Protein AF-A0A821IV56-F1 (afdb_monomer)

Nearest PDB structures (foldseek):
  2gop-assembly1_B  TM=3.077E-01  e=3.965E-01  Pyrococcus furiosus
  2gop-assembly1_A  TM=3.044E-01  e=4.700E-01  Pyrococcus furiosus
  7y4g-assembly1_A  TM=2.571E-01  e=1.462E+00  Bacteroides thetaiotaomicron

Sequence (159 aa):
MRYSEHVLVRVQPTVAELLQKSSCQALNDFAAIYWAPLRSKSTMNGKWKKRRHDPSDGWYDCRYESRYISIDCIQGIFLVDGMSIGFLPENITTNELFIRVFRNHIFEVQLAESPKTYITKHLYHDNGRVQYEFYFNDETKCLRIIERHIHTNEKFQLI

Structure (mmCIF, N/CA/C/O backbone):
data_AF-A0A821IV56-F1
#
_entry.id   AF-A0A821IV56-F1
#
loop_
_atom_site.group_PDB
_atom_site.id
_atom_site.type_symbol
_atom_site.label_atom_id
_atom_site.label_alt_id
_atom_site.label_comp_id
_atom_site.label_asym_id
_atom_site.label_entity_id
_atom_site.label_seq_id
_atom_site.pdbx_PDB_ins_code
_atom_site.Cartn_x
_atom_site.Cartn_y
_atom_site.Cartn_z
_atom_site.occupancy
_atom_site.B_iso_or_equiv
_atom_site.auth_seq_id
_atom_site.auth_comp_id
_atom_site.auth_asym_id
_atom_site.auth_atom_id
_atom_site.pdbx_PDB_model_num
ATOM 1 N N . MET A 1 1 ? 13.015 -12.112 4.065 1.00 37.78 1 MET A N 1
ATOM 2 C CA . MET A 1 1 ? 14.205 -12.565 3.307 1.00 37.78 1 MET A CA 1
ATOM 3 C C . MET A 1 1 ? 15.033 -11.327 2.981 1.00 37.78 1 MET A C 1
ATOM 5 O O . MET A 1 1 ? 14.545 -10.495 2.233 1.00 37.78 1 MET A O 1
ATOM 9 N N . ARG A 1 2 ? 16.208 -11.129 3.597 1.00 44.62 2 ARG A N 1
ATOM 10 C CA . ARG A 1 2 ? 17.118 -10.031 3.221 1.00 44.62 2 ARG A CA 1
ATOM 11 C C . ARG A 1 2 ? 18.007 -10.540 2.088 1.00 44.62 2 ARG A C 1
ATOM 13 O O . ARG A 1 2 ? 18.884 -11.361 2.335 1.00 44.62 2 ARG A O 1
ATOM 20 N N . TYR A 1 3 ? 17.746 -10.114 0.857 1.00 54.78 3 TYR A N 1
ATOM 21 C CA . TYR A 1 3 ? 18.718 -10.280 -0.222 1.00 54.78 3 TYR A CA 1
ATOM 22 C C . TYR A 1 3 ? 19.940 -9.416 0.104 1.00 54.78 3 TYR A C 1
ATOM 24 O O . TYR A 1 3 ? 19.786 -8.317 0.636 1.00 54.78 3 TYR A O 1
ATOM 32 N N . SER A 1 4 ? 21.152 -9.908 -0.160 1.00 67.31 4 SER A N 1
ATOM 33 C CA . SER A 1 4 ? 22.343 -9.077 0.020 1.00 67.31 4 SER A CA 1
ATOM 34 C C . SER A 1 4 ? 22.308 -7.927 -0.988 1.00 67.31 4 SER A C 1
ATOM 36 O O . SER A 1 4 ? 21.939 -8.128 -2.147 1.00 67.31 4 SER A O 1
ATOM 38 N N . GLU A 1 5 ? 22.694 -6.723 -0.564 1.00 62.69 5 GLU A N 1
ATOM 39 C CA . GLU A 1 5 ? 22.719 -5.513 -1.407 1.00 62.69 5 GLU A CA 1
ATOM 40 C C . GLU A 1 5 ? 23.432 -5.757 -2.746 1.00 62.69 5 GLU A C 1
ATOM 42 O O . GLU A 1 5 ? 23.014 -5.280 -3.795 1.00 62.69 5 GLU A O 1
ATOM 47 N N . HIS A 1 6 ? 24.451 -6.612 -2.731 1.00 66.00 6 HIS A N 1
ATOM 48 C CA . HIS A 1 6 ? 25.207 -7.022 -3.905 1.00 66.00 6 HIS A CA 1
ATOM 49 C C . HIS A 1 6 ? 24.375 -7.767 -4.971 1.00 66.00 6 HIS A C 1
ATOM 51 O O . HIS A 1 6 ? 24.645 -7.633 -6.164 1.00 66.00 6 HIS A O 1
ATOM 57 N N . VAL A 1 7 ? 23.359 -8.545 -4.580 1.00 74.69 7 VAL A N 1
ATOM 58 C CA . VAL A 1 7 ? 22.427 -9.175 -5.534 1.00 74.69 7 VAL A CA 1
ATOM 59 C C . VAL A 1 7 ? 21.506 -8.122 -6.142 1.00 74.69 7 VAL A C 1
ATOM 61 O O . VAL A 1 7 ? 21.305 -8.118 -7.355 1.00 74.69 7 VAL A O 1
ATOM 64 N N . LEU A 1 8 ? 21.004 -7.194 -5.324 1.00 67.81 8 LEU A N 1
ATOM 65 C CA . LEU A 1 8 ? 20.102 -6.130 -5.769 1.00 67.81 8 LEU A CA 1
ATOM 66 C C . LEU A 1 8 ? 20.784 -5.213 -6.796 1.00 67.81 8 LEU A C 1
ATOM 68 O O . LEU A 1 8 ? 20.225 -4.971 -7.864 1.00 67.81 8 LEU A O 1
ATOM 72 N N . VAL A 1 9 ? 22.040 -4.828 -6.545 1.00 71.06 9 VAL A N 1
ATOM 73 C CA . VAL A 1 9 ? 22.869 -4.040 -7.477 1.00 71.06 9 VAL A CA 1
ATOM 74 C C . VAL A 1 9 ? 23.089 -4.756 -8.817 1.00 71.06 9 VAL A C 1
ATOM 76 O O . VAL A 1 9 ? 23.199 -4.105 -9.851 1.00 71.06 9 VAL A O 1
ATOM 79 N N . ARG A 1 10 ? 23.132 -6.095 -8.841 1.00 79.25 10 ARG A N 1
ATOM 80 C CA . ARG A 1 10 ? 23.324 -6.872 -10.082 1.00 79.25 10 ARG A CA 1
ATOM 81 C C . ARG A 1 10 ? 22.044 -7.063 -10.888 1.00 79.25 10 ARG A C 1
ATOM 83 O O . ARG A 1 10 ? 22.100 -7.107 -12.114 1.00 79.25 10 ARG A O 1
ATOM 90 N N . VAL A 1 11 ? 20.902 -7.206 -10.219 1.00 79.44 11 VAL A N 1
ATOM 91 C CA . VAL A 1 11 ? 19.597 -7.379 -10.881 1.00 79.44 11 VAL A CA 1
ATOM 92 C C . VAL A 1 11 ? 19.119 -6.061 -11.492 1.00 79.44 11 VAL A C 1
ATOM 94 O O . VAL A 1 11 ? 18.495 -6.050 -12.554 1.00 79.44 11 VAL A O 1
ATOM 97 N N . GLN A 1 12 ? 19.458 -4.944 -10.851 1.00 79.69 12 GLN A N 1
ATOM 98 C CA . GLN A 1 12 ? 18.936 -3.629 -11.184 1.00 79.69 12 GLN A CA 1
ATOM 99 C C . GLN A 1 12 ? 19.152 -3.181 -12.645 1.00 79.69 12 GLN A C 1
ATOM 101 O O . GLN A 1 12 ? 18.164 -2.757 -13.253 1.00 79.69 12 GLN A O 1
ATOM 106 N N . PRO A 1 13 ? 20.342 -3.320 -13.265 1.00 82.06 13 PRO A N 1
ATOM 107 C CA . PRO A 1 13 ? 20.543 -2.887 -14.649 1.00 82.06 13 PRO A CA 1
ATOM 108 C C . PRO A 1 13 ? 19.650 -3.648 -15.631 1.00 82.06 13 PRO A C 1
ATOM 110 O O . PRO A 1 13 ? 19.111 -3.062 -16.567 1.00 82.06 13 PRO A O 1
ATOM 113 N N . THR A 1 14 ? 19.432 -4.940 -15.366 1.00 85.00 14 THR A N 1
ATOM 114 C CA . THR A 1 14 ? 18.580 -5.808 -16.190 1.00 85.00 14 THR A CA 1
ATOM 115 C C . THR A 1 14 ? 17.120 -5.364 -16.112 1.00 85.00 14 THR A C 1
ATOM 117 O O . THR A 1 14 ? 16.451 -5.226 -17.134 1.00 85.00 14 THR A O 1
ATOM 120 N N . VAL A 1 15 ? 16.624 -5.087 -14.900 1.00 83.69 15 VAL A N 1
ATOM 121 C CA . VAL A 1 15 ? 15.261 -4.573 -14.695 1.00 83.69 15 VAL A CA 1
ATOM 122 C C . VAL A 1 15 ? 15.093 -3.215 -15.376 1.00 83.69 15 VAL A C 1
ATOM 124 O O . VAL A 1 15 ? 14.115 -3.004 -16.093 1.00 83.69 15 VAL A O 1
ATOM 127 N N . ALA A 1 16 ? 16.062 -2.311 -15.216 1.00 83.62 16 ALA A N 1
ATOM 128 C CA . ALA A 1 16 ? 16.014 -0.988 -15.827 1.00 83.62 16 ALA A CA 1
ATOM 129 C C . ALA A 1 16 ? 15.983 -1.053 -17.362 1.00 83.62 16 ALA A C 1
ATOM 131 O O . ALA A 1 16 ? 15.197 -0.337 -17.984 1.00 83.62 16 ALA A O 1
ATOM 132 N N . GLU A 1 17 ? 16.784 -1.930 -17.972 1.00 84.94 17 GLU A N 1
ATOM 133 C CA . GLU A 1 17 ? 16.797 -2.146 -19.420 1.00 84.94 17 GLU A CA 1
ATOM 134 C C . GLU A 1 17 ? 15.451 -2.688 -19.929 1.00 84.94 17 GLU A C 1
ATOM 136 O O . GLU A 1 17 ? 14.907 -2.177 -20.912 1.00 84.94 17 GLU A O 1
ATOM 141 N N . LEU A 1 18 ? 14.872 -3.682 -19.247 1.00 85.88 18 LEU A N 1
ATOM 142 C CA . LEU A 1 18 ? 13.566 -4.253 -19.605 1.00 85.88 18 LEU A CA 1
ATOM 143 C C . LEU A 1 18 ? 12.437 -3.218 -19.510 1.00 85.88 18 LEU A C 1
ATOM 145 O O . LEU A 1 18 ? 11.578 -3.135 -20.396 1.00 85.88 18 LEU A O 1
ATOM 149 N N . LEU A 1 19 ? 12.451 -2.393 -18.461 1.00 85.69 19 LEU A N 1
ATOM 150 C CA . LEU A 1 19 ? 11.475 -1.320 -18.285 1.00 85.69 19 LEU A CA 1
ATOM 151 C C . LEU A 1 19 ? 11.619 -0.245 -19.365 1.00 85.69 19 LEU A C 1
ATOM 153 O O . LEU A 1 19 ? 10.618 0.194 -19.922 1.00 85.69 19 LEU A O 1
ATOM 157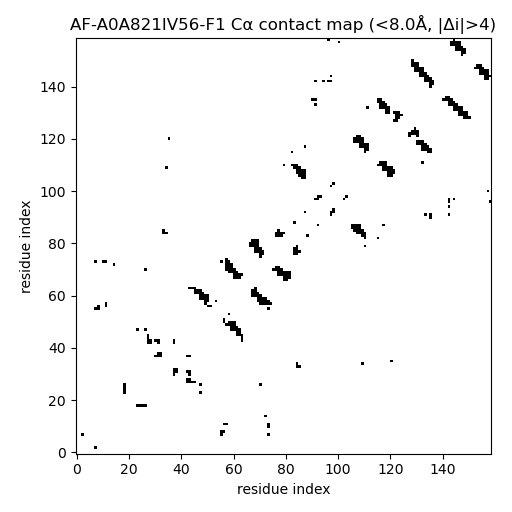 N N . GLN A 1 20 ? 12.844 0.139 -19.730 1.00 82.00 20 GLN A N 1
ATOM 158 C CA . GLN A 1 20 ? 13.063 1.108 -20.808 1.00 82.00 20 GLN A CA 1
ATOM 159 C C . GLN A 1 20 ? 12.612 0.570 -22.172 1.00 82.00 20 GLN A C 1
ATOM 161 O O . GLN A 1 20 ? 11.918 1.279 -22.900 1.00 82.00 20 GLN A O 1
ATOM 166 N N . LYS A 1 21 ? 12.932 -0.690 -22.503 1.00 85.44 21 LYS A N 1
ATOM 167 C CA . LYS A 1 21 ? 12.508 -1.328 -23.766 1.00 85.44 21 LYS A CA 1
ATOM 168 C C . LYS A 1 21 ? 10.989 -1.403 -23.910 1.00 85.44 21 LYS A C 1
ATOM 170 O O . LYS A 1 21 ? 10.468 -1.255 -25.010 1.00 85.44 21 LYS A O 1
ATOM 175 N N . SER A 1 22 ? 10.280 -1.602 -22.803 1.00 81.12 22 SER A N 1
ATOM 176 C CA . SER A 1 22 ? 8.815 -1.656 -22.769 1.00 81.12 22 SER A CA 1
ATOM 177 C C . SER A 1 22 ? 8.148 -0.285 -22.598 1.00 81.12 22 SER A C 1
ATOM 179 O O . SER A 1 22 ? 6.945 -0.224 -22.362 1.00 81.12 22 SER A O 1
ATOM 181 N N . SER A 1 23 ? 8.898 0.825 -22.693 1.00 80.94 23 SER A N 1
ATOM 182 C CA . SER A 1 23 ? 8.396 2.182 -22.403 1.00 80.94 23 SER A CA 1
ATOM 183 C C . SER A 1 23 ? 7.682 2.286 -21.046 1.00 80.94 23 SER A C 1
ATOM 185 O O . SER A 1 23 ? 6.716 3.029 -20.892 1.00 80.94 23 SER A O 1
ATOM 187 N N . CYS A 1 24 ? 8.150 1.517 -20.059 1.00 86.19 24 CYS A N 1
ATOM 188 C CA . CYS A 1 24 ? 7.577 1.391 -18.721 1.00 86.19 24 CYS A CA 1
ATOM 189 C C . CYS A 1 24 ? 6.124 0.878 -18.684 1.00 86.19 24 CYS A C 1
ATOM 191 O O . CYS A 1 24 ? 5.457 1.037 -17.661 1.00 86.19 24 CYS A O 1
ATOM 193 N N . GLN A 1 25 ? 5.628 0.228 -19.746 1.00 86.50 25 GLN A N 1
ATOM 194 C CA . GLN A 1 25 ? 4.257 -0.297 -19.784 1.00 86.50 25 GLN A CA 1
ATOM 195 C C . GLN A 1 25 ? 3.998 -1.315 -18.665 1.00 86.50 25 GLN A C 1
ATOM 197 O O . GLN A 1 25 ? 2.947 -1.278 -18.034 1.00 86.50 25 GLN A O 1
ATOM 202 N N . ALA A 1 26 ? 4.996 -2.135 -18.326 1.00 87.19 26 ALA A N 1
ATOM 203 C CA . ALA A 1 26 ? 4.896 -3.083 -17.218 1.00 87.19 26 ALA A CA 1
ATOM 204 C C . ALA A 1 26 ? 4.578 -2.408 -15.866 1.00 87.19 26 ALA A C 1
ATOM 206 O O . ALA A 1 26 ? 3.928 -3.016 -15.019 1.00 87.19 26 ALA A O 1
ATOM 207 N N . LEU A 1 27 ? 4.986 -1.147 -15.658 1.00 89.19 27 LEU A N 1
ATOM 208 C CA . LEU A 1 27 ? 4.651 -0.390 -14.445 1.00 89.19 27 LEU A CA 1
ATOM 209 C C . LEU A 1 27 ? 3.193 0.085 -14.449 1.00 89.19 27 LEU A C 1
ATOM 211 O O . LEU A 1 27 ? 2.557 0.090 -13.397 1.00 89.19 27 LEU A O 1
ATOM 215 N N . ASN A 1 28 ? 2.648 0.445 -15.618 1.00 88.44 28 ASN A N 1
ATOM 216 C CA . ASN A 1 28 ? 1.220 0.744 -15.768 1.00 88.44 28 ASN A CA 1
ATOM 217 C C . ASN A 1 28 ? 0.376 -0.498 -15.469 1.00 88.44 28 ASN A C 1
ATOM 219 O O . ASN A 1 28 ? -0.588 -0.416 -14.709 1.00 88.44 28 ASN A O 1
ATOM 223 N N . ASP A 1 29 ? 0.767 -1.646 -16.027 1.00 85.12 29 ASP A N 1
ATOM 224 C CA . ASP A 1 29 ? 0.063 -2.914 -15.836 1.00 85.12 29 ASP A CA 1
ATOM 225 C C . ASP A 1 29 ? 0.111 -3.340 -14.363 1.00 85.12 29 ASP A C 1
ATOM 227 O O . ASP A 1 29 ? -0.918 -3.669 -13.769 1.00 85.12 29 ASP A O 1
ATOM 231 N N . PHE A 1 30 ? 1.288 -3.250 -13.735 1.00 85.50 30 PHE A N 1
ATOM 232 C CA . PHE A 1 30 ? 1.454 -3.508 -12.308 1.00 85.50 30 PHE A CA 1
ATOM 233 C C . PHE A 1 30 ? 0.561 -2.592 -11.460 1.00 85.50 30 PHE A C 1
ATOM 235 O O . PHE A 1 30 ? -0.230 -3.071 -10.646 1.00 85.50 30 PHE A O 1
ATOM 242 N N . ALA A 1 31 ? 0.616 -1.277 -11.673 1.00 84.62 31 ALA A N 1
ATOM 243 C CA . ALA A 1 31 ? -0.202 -0.339 -10.914 1.00 84.62 31 ALA A CA 1
ATOM 244 C C . ALA A 1 31 ? -1.709 -0.592 -11.106 1.00 84.62 31 ALA A C 1
ATOM 246 O O . ALA A 1 31 ? -2.454 -0.573 -10.127 1.00 84.62 31 ALA A O 1
ATOM 247 N N . ALA A 1 32 ? -2.159 -0.915 -12.323 1.00 79.62 32 ALA A N 1
ATOM 248 C CA . ALA A 1 32 ? -3.554 -1.257 -12.602 1.00 79.62 32 ALA A CA 1
ATOM 249 C C . ALA A 1 32 ? -4.009 -2.550 -11.898 1.00 79.62 32 ALA A C 1
ATOM 251 O O . ALA A 1 32 ? -5.144 -2.643 -11.424 1.00 79.62 32 ALA A O 1
ATOM 252 N N . ILE A 1 33 ? -3.128 -3.549 -11.785 1.00 77.19 33 ILE A N 1
ATOM 253 C CA . ILE A 1 33 ? -3.425 -4.799 -11.073 1.00 77.19 33 ILE A CA 1
ATOM 254 C C . ILE A 1 33 ? -3.565 -4.553 -9.568 1.00 77.19 33 ILE A C 1
ATOM 256 O O . ILE A 1 33 ? -4.482 -5.113 -8.951 1.00 77.19 33 ILE A O 1
ATOM 260 N N . TYR A 1 34 ? -2.666 -3.752 -8.990 1.00 75.00 34 TYR A N 1
ATOM 261 C CA . TYR A 1 34 ? -2.499 -3.628 -7.541 1.00 75.00 34 TYR A CA 1
ATOM 262 C C . TYR A 1 34 ? -3.255 -2.453 -6.905 1.00 75.00 34 TYR A C 1
ATOM 264 O O . TYR A 1 34 ? -3.555 -2.525 -5.714 1.00 75.00 34 TYR A O 1
ATOM 272 N N . TRP A 1 35 ? -3.634 -1.419 -7.661 1.00 78.0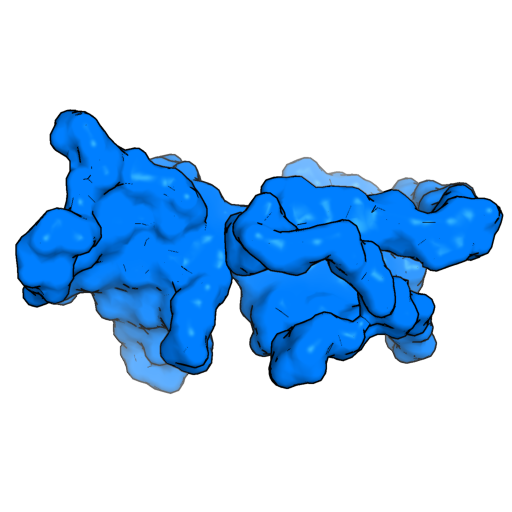6 35 TRP A N 1
ATOM 273 C CA . TRP A 1 35 ? -4.399 -0.277 -7.152 1.00 78.06 35 TRP A CA 1
ATOM 274 C C . TRP A 1 35 ? -5.844 -0.313 -7.673 1.00 78.06 35 TRP A C 1
ATOM 276 O O . TRP A 1 35 ? -6.130 0.067 -8.807 1.00 78.06 35 TRP A O 1
ATOM 286 N N . ALA A 1 36 ? -6.782 -0.782 -6.838 1.00 63.88 36 ALA A N 1
ATOM 287 C CA . ALA A 1 36 ? -8.173 -1.041 -7.231 1.00 63.88 36 ALA A CA 1
ATOM 288 C C . ALA A 1 36 ? -8.921 0.147 -7.883 1.00 63.88 36 ALA A C 1
ATOM 290 O O . ALA A 1 36 ? -9.698 -0.110 -8.806 1.00 63.88 36 ALA A O 1
ATOM 291 N N . PRO A 1 37 ? -8.688 1.423 -7.504 1.00 65.31 37 PRO A N 1
ATOM 292 C CA . PRO A 1 37 ? -9.267 2.571 -8.205 1.00 65.31 37 PRO A CA 1
ATOM 293 C C . PRO A 1 37 ? -8.981 2.588 -9.716 1.00 65.31 37 PRO A C 1
ATOM 295 O O . PRO A 1 37 ? -9.859 2.974 -10.488 1.00 65.31 37 PRO A O 1
ATOM 298 N N . LEU A 1 38 ? -7.819 2.086 -10.158 1.00 63.12 38 LEU A N 1
ATOM 299 C CA . LEU A 1 38 ? -7.470 1.981 -11.581 1.00 63.12 38 LEU A CA 1
ATOM 300 C C . LEU A 1 38 ? -8.218 0.858 -12.311 1.00 63.12 38 LEU A C 1
ATOM 302 O O . LEU A 1 38 ? -8.491 0.990 -13.500 1.00 63.12 38 LEU A O 1
ATOM 306 N N . ARG A 1 39 ? -8.618 -0.223 -11.623 1.00 56.25 39 ARG A N 1
ATOM 307 C CA . ARG A 1 39 ? -9.330 -1.351 -12.262 1.00 56.25 39 ARG A CA 1
ATOM 308 C C . ARG A 1 39 ? -10.668 -0.947 -12.884 1.00 56.25 39 ARG A C 1
ATOM 310 O O . ARG A 1 39 ? -11.132 -1.613 -13.802 1.00 56.25 39 ARG A O 1
ATOM 317 N N . SER A 1 40 ? -11.293 0.117 -12.377 1.00 54.47 40 SER A N 1
ATOM 318 C CA . SER A 1 40 ? -12.612 0.583 -12.831 1.00 54.47 40 SER A CA 1
ATOM 319 C C . SER A 1 40 ? -12.563 1.672 -13.909 1.00 54.47 40 SER A C 1
ATOM 321 O O . SER A 1 40 ? -13.587 1.951 -14.530 1.00 54.47 40 SER A O 1
ATOM 323 N N . LYS A 1 41 ? -11.397 2.290 -14.153 1.00 52.19 41 LYS A N 1
ATOM 324 C CA . LYS A 1 41 ? -11.257 3.456 -15.036 1.00 52.19 41 LYS A CA 1
ATOM 325 C C . LYS A 1 41 ? -9.990 3.364 -15.887 1.00 52.19 41 LYS A C 1
ATOM 327 O O . LYS A 1 41 ? -8.962 3.918 -15.522 1.00 52.19 41 LYS A O 1
ATOM 332 N N . SER A 1 42 ? -10.122 2.774 -17.076 1.00 55.41 42 SER A N 1
ATOM 333 C CA . SER A 1 42 ? -9.167 2.854 -18.199 1.00 55.41 42 SER A CA 1
ATOM 334 C C . SER A 1 42 ? -7.732 2.357 -17.947 1.00 55.41 42 SER A C 1
ATOM 336 O O . SER A 1 42 ? -7.256 2.205 -16.829 1.00 55.41 42 SER A O 1
ATOM 338 N N . THR A 1 43 ? -7.020 2.074 -19.036 1.00 63.53 43 THR A N 1
ATOM 339 C CA . THR A 1 43 ? -5.589 1.755 -19.017 1.00 63.53 43 THR A CA 1
ATOM 340 C C . THR A 1 43 ? -4.796 2.939 -18.469 1.00 63.53 43 THR A C 1
ATOM 342 O O . THR A 1 43 ? -4.811 4.019 -19.064 1.00 63.53 43 THR A O 1
ATOM 345 N N . MET A 1 44 ? -4.088 2.736 -17.356 1.00 74.88 44 MET A N 1
ATOM 346 C CA . MET A 1 44 ? -3.145 3.716 -16.822 1.00 74.88 44 MET A CA 1
ATOM 347 C C . MET A 1 44 ? -2.127 4.095 -17.905 1.00 74.88 44 MET A C 1
ATOM 349 O O . MET A 1 44 ? -1.486 3.226 -18.491 1.00 74.88 44 MET A O 1
ATOM 353 N N . ASN A 1 45 ? -1.963 5.394 -18.159 1.00 77.25 45 ASN A N 1
ATOM 354 C CA . ASN A 1 45 ? -0.933 5.920 -19.057 1.00 77.25 45 ASN A CA 1
ATOM 355 C C . ASN A 1 45 ? 0.037 6.804 -18.268 1.00 77.25 45 ASN A C 1
ATOM 357 O O . ASN A 1 45 ? 0.132 8.021 -18.461 1.00 77.25 45 ASN A O 1
ATOM 361 N N . GLY A 1 46 ? 0.689 6.188 -17.285 1.00 80.12 46 GLY A N 1
ATOM 362 C CA . GLY A 1 46 ? 1.634 6.862 -16.420 1.00 80.12 46 GLY A CA 1
ATOM 363 C C . GLY A 1 46 ? 2.920 7.215 -17.162 1.00 80.12 46 GLY A C 1
ATOM 364 O O . GLY A 1 46 ? 3.570 6.359 -17.757 1.00 80.12 46 GLY A O 1
ATOM 365 N N . LYS A 1 47 ? 3.341 8.482 -17.085 1.00 87.00 47 LYS A N 1
ATOM 366 C CA . LYS A 1 47 ? 4.681 8.904 -17.522 1.00 87.00 47 LYS A CA 1
ATOM 367 C C . LYS A 1 47 ? 5.687 8.639 -16.407 1.00 87.00 47 LYS A C 1
ATOM 369 O O . LYS A 1 47 ? 5.990 9.537 -15.620 1.00 87.00 47 LYS A O 1
ATOM 374 N N . TRP A 1 48 ? 6.151 7.398 -16.321 1.00 90.25 48 TRP A N 1
ATOM 375 C CA . TRP A 1 48 ? 7.111 6.966 -15.309 1.00 90.25 48 TRP A CA 1
ATOM 376 C C . TRP A 1 48 ? 8.479 7.605 -15.523 1.00 90.25 48 TRP A C 1
ATOM 378 O O . TRP A 1 48 ? 9.010 7.641 -16.634 1.00 90.25 48 TRP A O 1
ATOM 388 N N . LYS A 1 49 ? 9.068 8.093 -14.437 1.00 89.75 49 LYS A N 1
ATOM 389 C CA . LYS A 1 49 ? 10.425 8.624 -14.397 1.00 89.75 49 LYS A CA 1
ATOM 390 C C . LYS A 1 49 ? 11.201 7.877 -13.336 1.00 89.75 49 LYS A C 1
ATOM 392 O O . LYS A 1 49 ? 10.764 7.783 -12.196 1.00 89.75 49 LYS A O 1
ATOM 397 N N . LYS A 1 50 ? 12.375 7.386 -13.705 1.00 87.69 50 LYS A N 1
ATOM 398 C CA . LYS A 1 50 ? 13.303 6.822 -12.734 1.00 87.69 50 LYS A CA 1
ATOM 399 C C . LYS A 1 50 ? 13.781 7.923 -11.782 1.00 87.69 50 LYS A C 1
ATOM 401 O O . LYS A 1 50 ? 14.144 9.013 -12.242 1.00 87.69 50 LYS A O 1
ATOM 406 N N . ARG A 1 51 ? 13.766 7.653 -10.477 1.00 87.31 51 ARG A N 1
ATOM 407 C CA . ARG A 1 51 ? 14.250 8.592 -9.461 1.00 87.31 51 ARG A CA 1
ATOM 408 C C . ARG A 1 51 ? 15.762 8.756 -9.607 1.00 87.31 51 ARG A C 1
ATOM 410 O O . ARG A 1 51 ? 16.482 7.786 -9.817 1.00 87.31 51 ARG A O 1
ATOM 417 N N . ARG A 1 52 ? 16.255 9.994 -9.541 1.00 75.88 52 ARG A N 1
ATOM 418 C CA . ARG A 1 52 ? 17.700 10.263 -9.590 1.00 75.88 52 ARG A CA 1
ATOM 419 C C . ARG A 1 52 ? 18.287 10.128 -8.186 1.00 75.88 52 ARG A C 1
ATOM 421 O O . ARG A 1 52 ? 17.677 10.614 -7.241 1.00 75.88 52 ARG A O 1
ATOM 428 N N . HIS A 1 53 ? 19.485 9.550 -8.089 1.00 67.50 53 HIS A N 1
ATOM 429 C CA . HIS A 1 53 ? 20.280 9.465 -6.855 1.00 67.50 53 HIS A CA 1
ATOM 430 C C . HIS A 1 53 ? 19.678 8.597 -5.736 1.00 67.50 53 HIS A C 1
ATOM 432 O O . HIS A 1 53 ? 19.794 8.943 -4.563 1.00 67.50 53 HIS A O 1
ATOM 438 N N . ASP A 1 54 ? 19.070 7.459 -6.082 1.00 64.50 54 ASP A N 1
ATOM 439 C CA . ASP A 1 54 ? 18.679 6.456 -5.088 1.00 64.50 54 ASP A CA 1
ATOM 440 C C . ASP A 1 54 ? 19.795 5.401 -4.911 1.00 64.50 54 ASP A C 1
ATOM 442 O O . ASP A 1 54 ? 20.227 4.837 -5.919 1.00 64.50 54 ASP A O 1
ATOM 446 N N . PRO A 1 55 ? 20.267 5.104 -3.681 1.00 55.47 55 PRO A N 1
ATOM 447 C CA . PRO A 1 55 ? 21.335 4.122 -3.439 1.00 55.47 55 PRO A CA 1
ATOM 448 C C . PRO A 1 55 ? 21.004 2.706 -3.928 1.00 55.47 55 PRO A C 1
ATOM 450 O O . PRO A 1 55 ? 21.905 1.940 -4.260 1.00 55.47 55 PRO A O 1
ATOM 453 N N . SER A 1 56 ? 19.714 2.364 -3.963 1.00 60.41 56 SER A N 1
ATOM 454 C CA . SER A 1 56 ? 19.200 1.072 -4.427 1.00 60.41 56 SER A CA 1
ATOM 455 C C . SER A 1 56 ? 18.747 1.090 -5.895 1.00 60.41 56 SER A C 1
ATOM 457 O O . SER A 1 56 ? 18.494 0.035 -6.474 1.00 60.41 56 SER A O 1
ATOM 459 N N . ASP A 1 57 ? 18.677 2.283 -6.504 1.00 71.00 57 ASP A N 1
ATOM 460 C CA . ASP A 1 57 ? 18.404 2.570 -7.922 1.00 71.00 57 ASP A CA 1
ATOM 461 C C . ASP A 1 57 ? 17.172 1.846 -8.524 1.00 71.00 57 ASP A C 1
ATOM 463 O O . ASP A 1 57 ? 17.090 1.611 -9.736 1.00 71.00 57 ASP A O 1
ATOM 467 N N . GLY A 1 58 ? 16.210 1.487 -7.664 1.00 83.25 58 GLY A N 1
ATOM 468 C CA . GLY A 1 58 ? 15.009 0.710 -7.996 1.00 83.25 58 GLY A CA 1
ATOM 469 C C . GLY A 1 58 ? 13.721 1.520 -8.150 1.00 83.25 58 GLY A C 1
ATOM 470 O O . GLY A 1 58 ? 12.712 0.970 -8.594 1.00 83.25 58 GLY A O 1
ATOM 471 N N . TRP A 1 59 ? 13.743 2.811 -7.803 1.00 89.25 59 TRP A N 1
ATOM 472 C CA . TRP A 1 59 ? 12.544 3.646 -7.716 1.00 89.25 59 TRP A CA 1
ATOM 473 C C . TRP A 1 59 ? 12.128 4.291 -9.039 1.00 89.25 59 TRP A C 1
ATOM 475 O O . TRP A 1 59 ? 12.913 4.961 -9.721 1.00 89.25 59 TRP A O 1
ATOM 485 N N . TYR A 1 60 ? 10.839 4.166 -9.340 1.00 91.50 60 TYR A N 1
ATOM 486 C CA . TYR A 1 60 ? 10.158 4.803 -10.457 1.00 91.50 60 TYR A CA 1
ATOM 487 C C . TYR A 1 60 ? 8.958 5.586 -9.952 1.00 91.50 60 TYR A C 1
ATOM 489 O O . TYR A 1 60 ? 8.123 5.052 -9.231 1.00 91.50 60 TYR A O 1
ATOM 497 N N . ASP A 1 61 ? 8.856 6.836 -10.382 1.00 91.81 61 ASP A N 1
ATOM 498 C CA . ASP A 1 61 ? 7.832 7.774 -9.953 1.00 91.81 61 ASP A CA 1
ATOM 499 C C . ASP A 1 61 ? 6.930 8.177 -11.115 1.00 91.81 61 ASP A C 1
ATOM 501 O O . ASP A 1 61 ? 7.385 8.432 -12.233 1.00 91.81 61 ASP A O 1
ATOM 505 N N . CYS A 1 62 ? 5.639 8.297 -10.844 1.00 91.38 62 CYS A N 1
ATOM 506 C CA . CYS A 1 62 ? 4.650 8.791 -11.779 1.00 91.38 62 CYS A CA 1
ATOM 507 C C . CYS A 1 62 ? 3.641 9.686 -11.059 1.00 91.38 62 CYS A C 1
ATOM 509 O O . CYS A 1 62 ? 3.390 9.546 -9.865 1.00 91.38 62 CYS A O 1
ATOM 511 N N . ARG A 1 63 ? 3.033 10.608 -11.802 1.00 88.62 63 ARG A N 1
ATOM 512 C CA . ARG A 1 63 ? 1.826 11.299 -11.362 1.00 88.62 63 ARG A CA 1
ATOM 513 C C . ARG A 1 63 ? 0.667 10.813 -12.216 1.00 88.62 63 ARG A C 1
ATOM 515 O O . ARG A 1 63 ? 0.714 10.961 -13.438 1.00 88.62 63 ARG A O 1
ATOM 522 N N . TYR A 1 64 ? -0.347 10.252 -11.573 1.00 85.00 64 TYR A N 1
ATOM 523 C CA . TYR A 1 64 ? -1.589 9.845 -12.216 1.00 85.00 64 TYR A CA 1
ATOM 524 C C . TYR A 1 64 ? -2.730 10.640 -11.592 1.00 85.00 64 TYR A C 1
ATOM 526 O O . TYR A 1 64 ? -2.958 10.566 -10.385 1.00 85.00 64 TYR A O 1
ATOM 534 N N . GLU A 1 65 ? -3.407 11.448 -12.408 1.00 83.31 65 GLU A N 1
ATOM 535 C CA . GLU A 1 65 ? -4.376 12.440 -11.934 1.00 83.31 65 GLU A CA 1
ATOM 536 C C . GLU A 1 65 ? -3.773 13.329 -10.818 1.00 83.31 65 GLU A C 1
ATOM 538 O O . GLU A 1 65 ? -2.751 13.999 -11.015 1.00 83.31 65 GLU A O 1
ATOM 543 N N . SER A 1 66 ? -4.388 13.347 -9.634 1.00 82.75 66 SER A N 1
ATOM 544 C CA . SER A 1 66 ? -3.930 14.098 -8.463 1.00 82.75 66 SER A CA 1
ATOM 545 C C . SER A 1 66 ? -2.977 13.316 -7.555 1.00 82.75 66 SER A C 1
ATOM 547 O O . SER A 1 66 ? -2.443 13.910 -6.620 1.00 82.75 66 SER A O 1
ATOM 549 N N . ARG A 1 67 ? -2.734 12.029 -7.830 1.00 84.06 67 ARG A N 1
ATOM 550 C CA . ARG A 1 67 ? -1.995 11.116 -6.951 1.00 84.06 67 ARG A CA 1
ATOM 551 C C . ARG A 1 67 ? -0.556 10.932 -7.419 1.00 84.06 67 ARG A C 1
ATOM 553 O O . ARG A 1 67 ? -0.275 10.817 -8.618 1.00 84.06 67 ARG A O 1
ATOM 560 N N . TYR A 1 68 ? 0.362 10.906 -6.464 1.00 88.31 68 TYR A N 1
ATOM 561 C CA . TYR A 1 68 ? 1.754 10.548 -6.694 1.00 88.31 68 TYR A CA 1
ATOM 562 C C . TYR A 1 68 ? 1.920 9.046 -6.513 1.00 88.31 68 TYR A C 1
ATOM 564 O O . TYR A 1 68 ? 1.402 8.475 -5.563 1.00 88.31 68 TYR A O 1
ATOM 572 N N . ILE A 1 69 ? 2.620 8.390 -7.424 1.00 89.81 69 ILE A N 1
ATOM 573 C CA . ILE A 1 69 ? 2.795 6.943 -7.416 1.00 89.81 69 ILE A CA 1
ATOM 574 C C . ILE A 1 69 ? 4.284 6.649 -7.489 1.00 89.81 69 ILE A C 1
ATOM 576 O O . ILE A 1 69 ? 4.966 7.188 -8.359 1.00 89.81 69 ILE A O 1
ATOM 580 N N . SER A 1 70 ? 4.770 5.771 -6.619 1.00 90.62 70 SER 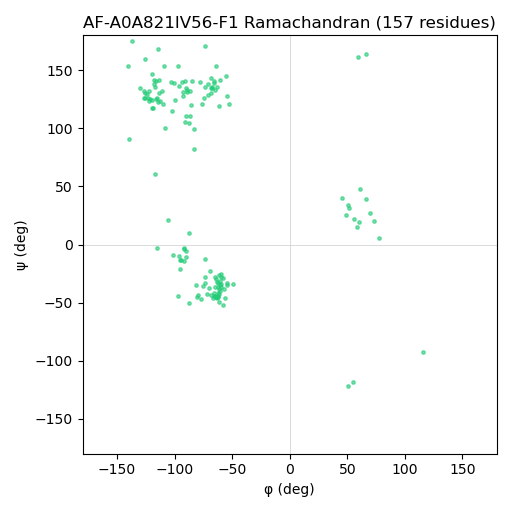A N 1
ATOM 581 C CA . SER A 1 70 ? 6.160 5.321 -6.618 1.00 90.62 70 SER A CA 1
ATOM 582 C C . SER A 1 70 ? 6.223 3.801 -6.565 1.00 90.62 70 SER A C 1
ATOM 584 O O . SER A 1 70 ? 5.532 3.185 -5.762 1.00 90.62 70 SER A O 1
ATOM 586 N N . ILE A 1 71 ? 7.059 3.181 -7.390 1.00 89.56 71 ILE A N 1
ATOM 587 C CA . ILE A 1 71 ? 7.318 1.737 -7.361 1.00 89.56 71 ILE A CA 1
ATOM 588 C C . ILE A 1 71 ? 8.814 1.518 -7.167 1.00 89.56 71 ILE A C 1
ATOM 590 O O . ILE A 1 71 ? 9.609 2.020 -7.959 1.00 89.56 71 ILE A O 1
ATOM 594 N N . ASP A 1 72 ? 9.185 0.736 -6.160 1.00 87.88 72 ASP A N 1
ATOM 595 C CA . ASP A 1 72 ? 10.505 0.125 -6.051 1.00 87.88 72 ASP A CA 1
ATOM 596 C C . ASP A 1 72 ? 10.464 -1.254 -6.715 1.00 87.88 72 ASP A C 1
ATOM 598 O O . ASP A 1 72 ? 9.910 -2.213 -6.172 1.00 87.88 72 ASP A O 1
ATOM 602 N N . CYS A 1 73 ? 11.050 -1.359 -7.905 1.00 84.94 73 CYS A N 1
ATOM 603 C CA . CYS A 1 73 ? 11.050 -2.599 -8.685 1.00 84.94 73 CYS A CA 1
ATOM 604 C C . CYS A 1 73 ? 11.994 -3.670 -8.119 1.00 84.94 73 CYS A C 1
ATOM 606 O O . CYS A 1 73 ? 11.947 -4.820 -8.548 1.00 84.94 73 CYS A O 1
ATOM 608 N N . ILE A 1 74 ? 12.870 -3.293 -7.189 1.00 82.19 74 ILE A N 1
ATOM 609 C CA . ILE A 1 74 ? 13.888 -4.159 -6.599 1.00 82.19 74 ILE A CA 1
ATOM 610 C C . ILE A 1 74 ? 13.385 -4.722 -5.274 1.00 82.19 74 ILE A C 1
ATOM 612 O O . ILE A 1 74 ? 13.510 -5.919 -5.016 1.00 82.19 74 ILE A O 1
ATOM 616 N N . GLN A 1 75 ? 12.772 -3.870 -4.455 1.00 76.81 75 GLN A N 1
ATOM 617 C CA . GLN A 1 75 ? 12.197 -4.259 -3.167 1.00 76.81 75 GLN A CA 1
ATOM 618 C C . GLN A 1 75 ? 10.731 -4.703 -3.273 1.00 76.81 75 GLN A C 1
ATOM 620 O O . GLN A 1 75 ? 10.188 -5.246 -2.312 1.00 76.81 75 GLN A O 1
ATOM 625 N N . GLY A 1 76 ? 10.084 -4.496 -4.425 1.00 77.00 76 GLY A N 1
ATOM 626 C CA . GLY A 1 76 ? 8.669 -4.813 -4.628 1.00 77.00 76 GLY A CA 1
ATOM 627 C C . GLY A 1 76 ? 7.733 -3.892 -3.843 1.00 77.00 76 GLY A C 1
ATOM 628 O O . GLY A 1 76 ? 6.635 -4.304 -3.475 1.00 77.00 76 GLY A O 1
ATOM 629 N N . ILE A 1 77 ? 8.169 -2.664 -3.549 1.00 81.56 77 ILE A N 1
ATOM 630 C CA . ILE A 1 77 ? 7.378 -1.691 -2.792 1.00 81.56 77 ILE A CA 1
ATOM 631 C C . ILE A 1 77 ? 6.527 -0.888 -3.766 1.00 81.56 77 ILE A C 1
ATOM 633 O O . ILE A 1 77 ? 7.030 -0.352 -4.749 1.00 81.56 77 ILE A O 1
ATOM 637 N N . PHE A 1 78 ? 5.239 -0.756 -3.465 1.00 86.00 78 PHE A N 1
ATOM 638 C CA . PHE A 1 78 ? 4.320 0.076 -4.228 1.00 86.00 78 PHE A CA 1
ATOM 639 C C . PHE A 1 78 ? 3.733 1.150 -3.324 1.00 86.00 78 PHE A C 1
ATOM 641 O O . PHE A 1 78 ? 3.055 0.828 -2.355 1.00 86.00 78 PHE A O 1
ATOM 648 N N . LEU A 1 79 ? 4.001 2.417 -3.622 1.00 85.19 79 LEU A N 1
ATOM 649 C CA . LEU A 1 79 ? 3.501 3.558 -2.872 1.00 85.19 79 LEU A CA 1
ATOM 650 C C . LEU A 1 79 ? 2.526 4.381 -3.708 1.00 85.19 79 LEU A C 1
ATOM 652 O O . LEU A 1 79 ? 2.774 4.657 -4.883 1.00 85.19 79 LEU A O 1
ATOM 656 N N . VAL A 1 80 ? 1.475 4.865 -3.060 1.00 83.75 80 VAL A N 1
ATOM 657 C CA . VAL A 1 80 ? 0.643 5.964 -3.551 1.00 83.75 80 VAL A CA 1
ATOM 658 C C . VAL A 1 80 ? 0.675 7.068 -2.495 1.00 83.75 80 VAL A C 1
ATOM 660 O O . VAL A 1 80 ? 0.606 6.794 -1.308 1.00 83.75 80 VAL A O 1
ATOM 663 N N . ASP A 1 81 ? 0.914 8.314 -2.891 1.00 83.19 81 ASP A N 1
ATOM 664 C CA . ASP A 1 81 ? 1.135 9.464 -2.004 1.00 83.19 81 ASP A CA 1
ATOM 665 C C . ASP A 1 81 ? 2.099 9.170 -0.833 1.00 83.19 81 ASP A C 1
ATOM 667 O O . ASP A 1 81 ? 1.880 9.580 0.306 1.00 83.19 81 ASP A O 1
ATOM 671 N N . GLY A 1 82 ? 3.172 8.422 -1.118 1.00 76.62 82 GLY A N 1
ATOM 672 C CA . GLY A 1 82 ? 4.203 8.050 -0.142 1.00 76.62 82 GLY A CA 1
ATOM 673 C C . GLY A 1 82 ? 3.821 6.921 0.824 1.00 76.62 82 GLY A C 1
ATOM 674 O O . GLY A 1 82 ? 4.599 6.617 1.723 1.00 76.62 82 GLY A O 1
ATOM 675 N N . MET A 1 83 ? 2.662 6.286 0.649 1.00 75.00 83 MET A N 1
ATOM 676 C CA . MET A 1 83 ? 2.150 5.247 1.544 1.00 75.00 83 MET A CA 1
ATOM 677 C C . MET A 1 83 ? 1.984 3.907 0.823 1.00 75.00 83 MET A C 1
ATOM 679 O O . MET A 1 83 ? 1.574 3.869 -0.337 1.00 75.00 83 MET A O 1
ATOM 683 N N . SER A 1 84 ? 2.298 2.803 1.507 1.00 73.38 84 SER A N 1
ATOM 684 C CA . SER A 1 84 ? 2.327 1.469 0.905 1.00 73.38 84 SER A CA 1
ATOM 685 C C . SER A 1 84 ? 0.942 0.952 0.520 1.00 73.38 84 SER A C 1
ATOM 687 O O . SER A 1 84 ? 0.012 0.920 1.323 1.00 73.38 84 SER A O 1
ATOM 689 N N . ILE A 1 85 ? 0.832 0.483 -0.718 1.00 75.06 85 ILE A N 1
ATOM 690 C CA . ILE A 1 85 ? -0.227 -0.404 -1.184 1.00 75.06 85 ILE A CA 1
ATOM 691 C C . ILE A 1 85 ? 0.286 -1.834 -1.058 1.00 75.06 85 ILE A C 1
ATOM 693 O O . ILE A 1 85 ? 1.445 -2.120 -1.354 1.00 75.06 85 ILE A O 1
ATOM 697 N N . GLY A 1 86 ? -0.575 -2.743 -0.619 1.00 77.06 86 GLY A N 1
ATOM 698 C CA . GLY A 1 86 ? -0.188 -4.111 -0.312 1.00 77.06 86 GLY A CA 1
ATOM 699 C C . GLY A 1 86 ? -0.390 -4.357 1.164 1.00 77.06 86 GLY A C 1
ATOM 700 O O . GLY A 1 86 ? -1.490 -4.703 1.546 1.00 77.06 86 GLY A O 1
ATOM 701 N N . PHE A 1 87 ? 0.620 -4.162 2.002 1.00 79.31 87 PHE A N 1
ATOM 702 C CA . PHE A 1 87 ? 0.523 -4.503 3.424 1.00 79.31 87 PHE A CA 1
ATOM 703 C C . PHE A 1 87 ? 0.476 -3.269 4.320 1.00 79.31 87 PHE A C 1
ATOM 705 O O . PHE A 1 87 ? 0.977 -2.198 3.965 1.00 79.31 87 PHE A O 1
ATOM 712 N N . LEU A 1 88 ? -0.134 -3.443 5.495 1.00 85.75 88 LEU A N 1
ATOM 713 C CA . LEU A 1 88 ? -0.085 -2.439 6.549 1.00 85.75 88 LEU A CA 1
ATOM 714 C C . LEU A 1 88 ? 1.370 -2.204 6.982 1.00 85.75 88 LEU A C 1
ATOM 716 O O . LEU A 1 88 ? 2.143 -3.161 7.066 1.00 85.75 88 LEU A O 1
ATOM 720 N N . PRO A 1 89 ? 1.747 -0.951 7.275 1.00 85.38 89 PRO A N 1
ATOM 721 C CA . PRO A 1 89 ? 3.073 -0.637 7.782 1.00 85.38 89 PRO A CA 1
ATOM 722 C C . PRO A 1 89 ? 3.318 -1.270 9.162 1.00 85.38 89 PRO A C 1
ATOM 724 O O . PRO A 1 89 ? 2.391 -1.509 9.940 1.00 85.38 89 PRO A O 1
ATOM 727 N N . GLU A 1 90 ? 4.593 -1.518 9.477 1.00 85.19 90 GLU A N 1
ATOM 728 C CA . GLU A 1 90 ? 5.010 -2.248 10.684 1.00 85.19 90 GLU A CA 1
ATOM 729 C C . GLU A 1 90 ? 4.543 -1.571 11.981 1.00 85.19 90 GLU A C 1
ATOM 731 O O . GLU A 1 90 ? 4.161 -2.248 12.934 1.00 85.19 90 GLU A O 1
ATOM 736 N N . ASN A 1 91 ? 4.489 -0.237 12.005 1.00 88.50 91 ASN A N 1
ATOM 737 C CA . ASN A 1 91 ? 3.963 0.543 13.131 1.00 88.50 91 ASN A CA 1
ATOM 738 C C . ASN A 1 91 ? 2.489 0.229 13.457 1.00 88.50 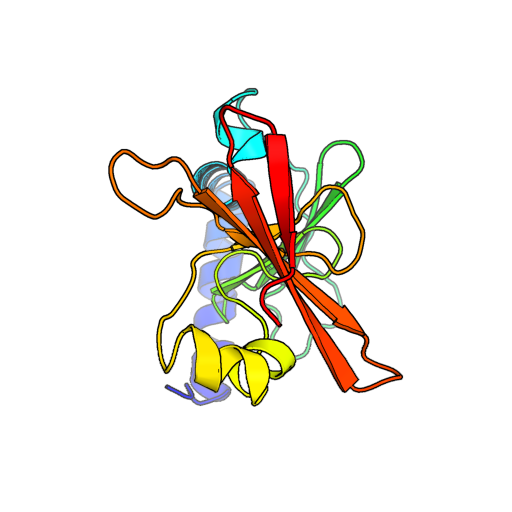91 ASN A C 1
ATOM 740 O O . ASN A 1 91 ? 2.072 0.407 14.600 1.00 88.50 91 ASN A O 1
ATOM 744 N N . ILE A 1 92 ? 1.711 -0.255 12.484 1.00 90.88 92 ILE A N 1
ATOM 745 C CA . ILE A 1 92 ? 0.339 -0.729 12.687 1.00 90.88 92 ILE A CA 1
ATOM 746 C C . ILE A 1 92 ? 0.344 -2.203 13.085 1.00 90.88 92 ILE A C 1
ATOM 748 O O . ILE A 1 92 ? -0.276 -2.556 14.083 1.00 90.88 92 ILE A O 1
ATOM 752 N N . THR A 1 93 ? 1.047 -3.068 12.347 1.00 90.50 93 THR A N 1
ATOM 753 C CA . THR A 1 93 ? 0.989 -4.525 12.579 1.00 90.50 93 THR A CA 1
ATOM 754 C C . THR A 1 93 ? 1.641 -4.963 13.890 1.00 90.50 93 THR A C 1
ATOM 756 O O . THR A 1 93 ? 1.314 -6.028 14.405 1.00 90.50 93 THR A O 1
ATOM 759 N N . THR A 1 94 ? 2.555 -4.159 14.439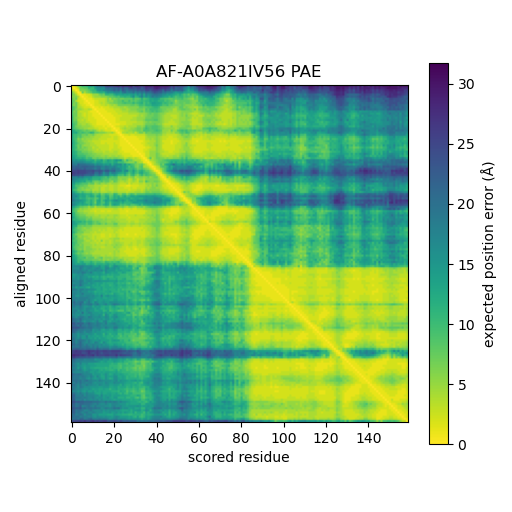 1.00 90.31 94 THR A N 1
ATOM 760 C CA . THR A 1 94 ? 3.184 -4.386 15.754 1.00 90.31 94 THR A CA 1
ATOM 761 C C . THR A 1 94 ? 2.444 -3.700 16.907 1.00 90.31 94 THR A C 1
ATOM 763 O O . THR A 1 94 ? 2.826 -3.868 18.063 1.00 90.31 94 THR A O 1
ATOM 766 N N . ASN A 1 95 ? 1.381 -2.937 16.628 1.00 93.94 95 ASN A N 1
ATOM 767 C CA . ASN A 1 95 ? 0.611 -2.251 17.659 1.00 93.94 95 ASN A CA 1
ATOM 768 C C . ASN A 1 95 ? -0.218 -3.242 18.495 1.00 93.94 95 ASN A C 1
ATOM 770 O O . ASN A 1 95 ? -0.868 -4.137 17.953 1.00 93.94 95 ASN A O 1
ATOM 774 N N . GLU A 1 96 ? -0.263 -3.039 19.815 1.00 93.06 96 GLU A N 1
ATOM 775 C CA . GLU A 1 96 ? -0.994 -3.914 20.741 1.00 93.06 96 GLU A CA 1
ATOM 776 C C . GLU A 1 96 ? -2.482 -4.044 20.399 1.00 93.06 96 GLU A C 1
ATOM 778 O O . GLU A 1 96 ? -3.039 -5.139 20.489 1.00 93.06 96 GLU A O 1
ATOM 783 N N . LEU A 1 97 ? -3.127 -2.954 19.961 1.00 93.81 97 LEU A N 1
ATOM 784 C CA . LEU A 1 97 ? -4.531 -2.981 19.562 1.00 93.81 97 LEU A CA 1
ATOM 785 C C . LEU A 1 97 ? -4.734 -3.867 18.329 1.00 93.81 97 LEU A C 1
ATOM 787 O O . LEU A 1 97 ? -5.649 -4.690 18.301 1.00 93.81 97 LEU A O 1
ATOM 791 N N . PHE A 1 98 ? -3.855 -3.742 17.333 1.00 94.25 98 PHE A N 1
ATOM 792 C CA . PHE A 1 98 ? -3.914 -4.569 16.131 1.00 94.25 98 PHE A CA 1
ATOM 793 C C . PHE A 1 98 ? -3.749 -6.051 16.476 1.00 94.25 98 PHE A C 1
ATOM 795 O O . PHE A 1 98 ? -4.583 -6.870 16.093 1.00 94.25 98 PHE A O 1
ATOM 802 N N . ILE A 1 99 ? -2.719 -6.385 17.259 1.00 93.75 99 ILE A N 1
ATOM 803 C CA . ILE A 1 99 ? -2.434 -7.761 17.686 1.00 93.75 99 ILE A CA 1
ATOM 804 C C . ILE A 1 99 ? -3.598 -8.320 18.514 1.00 93.75 99 ILE A C 1
ATOM 806 O O . ILE A 1 99 ? -3.97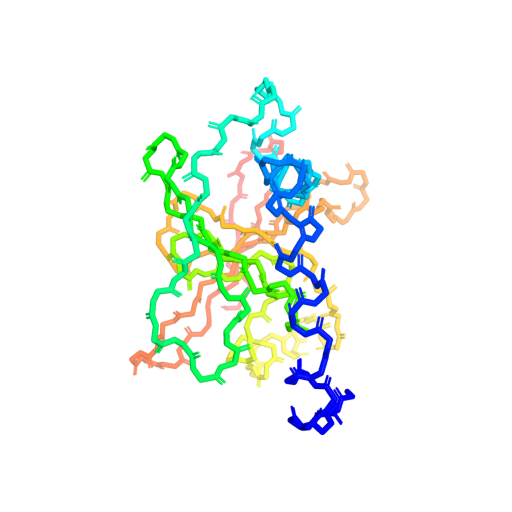8 -9.479 18.361 1.00 93.75 99 ILE A O 1
ATOM 810 N N . ARG A 1 100 ? -4.221 -7.506 19.367 1.00 93.50 100 ARG A N 1
ATOM 811 C CA . ARG A 1 100 ? -5.371 -7.934 20.170 1.00 93.50 100 ARG A CA 1
ATOM 812 C C . ARG A 1 100 ? -6.579 -8.299 19.308 1.00 93.50 100 ARG A C 1
ATOM 814 O O . ARG A 1 100 ? -7.223 -9.311 19.579 1.00 93.50 100 ARG A O 1
ATOM 821 N N . VAL 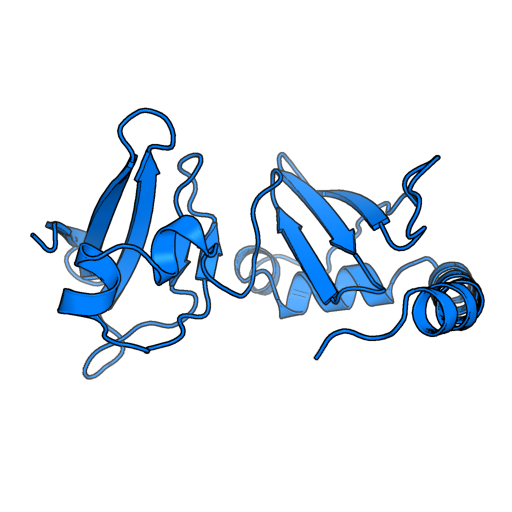A 1 101 ? -6.901 -7.475 18.313 1.00 92.88 101 VAL A N 1
ATOM 822 C CA . VAL A 1 101 ? -8.108 -7.642 17.488 1.00 92.88 101 VAL A CA 1
ATOM 823 C C . VAL A 1 101 ? -7.893 -8.690 16.395 1.00 92.88 101 VAL A C 1
ATOM 825 O O . VAL A 1 101 ? -8.733 -9.565 16.197 1.00 92.88 101 VAL A O 1
ATOM 828 N N . PHE A 1 102 ? -6.752 -8.637 15.709 1.00 93.19 102 PHE A N 1
ATOM 829 C CA . PHE A 1 102 ? -6.497 -9.407 14.491 1.00 93.19 102 PHE A CA 1
ATOM 830 C C . PHE A 1 102 ? -5.382 -10.448 14.630 1.00 93.19 102 PHE A C 1
ATOM 832 O O . PHE A 1 102 ? -5.142 -11.221 13.700 1.00 93.19 102 PHE A O 1
ATOM 839 N N . ARG A 1 103 ? -4.718 -10.521 15.791 1.00 91.00 103 ARG A N 1
ATOM 840 C CA . ARG A 1 103 ? -3.574 -11.411 16.042 1.00 91.00 103 ARG A CA 1
ATOM 841 C C . ARG A 1 103 ? -2.481 -11.186 14.996 1.00 91.00 103 ARG A C 1
ATOM 843 O O . ARG A 1 103 ? -1.963 -10.084 14.877 1.00 91.00 103 ARG A O 1
ATOM 850 N N . ASN A 1 104 ? -2.170 -12.225 14.224 1.00 85.56 104 ASN A N 1
ATOM 851 C CA . ASN A 1 104 ? -1.145 -12.214 13.185 1.00 85.56 104 ASN A CA 1
ATOM 852 C C . ASN A 1 104 ? -1.762 -12.183 11.776 1.00 85.56 104 ASN A C 1
ATOM 854 O O . ASN A 1 104 ? -1.131 -12.634 10.820 1.00 85.56 104 ASN A O 1
ATOM 858 N N . HIS A 1 105 ? -3.017 -11.740 11.638 1.00 88.81 105 HIS A N 1
ATOM 859 C CA . HIS A 1 105 ? -3.652 -11.652 10.328 1.00 88.81 105 HIS A CA 1
ATOM 860 C C . HIS A 1 105 ? -2.977 -10.577 9.470 1.00 88.81 105 HIS A C 1
ATOM 862 O O . HIS A 1 105 ? -2.721 -9.464 9.928 1.00 88.81 105 HIS A O 1
ATOM 868 N N . ILE A 1 106 ? -2.713 -10.913 8.208 1.00 85.31 106 ILE A N 1
ATOM 869 C CA . ILE A 1 106 ? -2.089 -10.012 7.241 1.00 85.31 106 ILE A CA 1
ATOM 870 C C . ILE A 1 106 ? -3.183 -9.474 6.325 1.00 85.31 106 ILE A C 1
ATOM 872 O O . ILE A 1 106 ? -3.791 -10.227 5.567 1.00 85.31 106 ILE A O 1
ATOM 876 N N . PHE A 1 107 ? -3.417 -8.165 6.388 1.00 86.56 107 PHE A N 1
ATOM 877 C CA . PHE A 1 107 ? -4.354 -7.492 5.496 1.00 86.56 107 PHE A CA 1
ATOM 878 C C . PHE A 1 107 ? -3.660 -7.022 4.225 1.00 86.56 107 PHE A C 1
ATOM 880 O O . PHE A 1 107 ? -2.634 -6.341 4.289 1.00 86.56 107 PHE A O 1
ATOM 887 N N . GLU A 1 108 ? -4.287 -7.308 3.082 1.00 83.44 108 GLU A N 1
ATOM 888 C CA . GLU A 1 108 ? -4.054 -6.512 1.884 1.00 83.44 108 GLU A CA 1
ATOM 889 C C . GLU A 1 108 ? -4.816 -5.189 2.009 1.00 83.44 108 GLU A C 1
ATOM 891 O O . GLU A 1 108 ? -6.043 -5.176 2.140 1.00 83.44 108 GLU A O 1
ATOM 896 N N . VAL A 1 109 ? -4.098 -4.074 1.956 1.00 86.25 109 VAL A N 1
ATOM 897 C CA . VAL A 1 109 ? -4.619 -2.721 2.106 1.00 86.25 109 VAL A CA 1
ATOM 898 C C . VAL A 1 109 ? -4.237 -1.821 0.940 1.00 86.25 109 VAL A C 1
ATOM 900 O O . VAL A 1 109 ? -3.290 -2.059 0.190 1.00 86.25 109 VAL A O 1
ATOM 903 N N . GLN A 1 110 ? -5.006 -0.755 0.810 1.00 83.75 110 GLN A N 1
ATOM 904 C CA . GLN A 1 110 ? -4.768 0.366 -0.085 1.00 83.75 110 GLN A CA 1
ATOM 905 C C . GLN A 1 110 ? -5.064 1.662 0.663 1.00 83.75 110 GLN A C 1
ATOM 907 O O . GLN A 1 110 ? -5.555 1.639 1.790 1.00 83.75 110 GLN A O 1
ATOM 912 N N . LEU A 1 111 ? -4.812 2.801 0.034 1.00 79.31 111 LEU A N 1
ATOM 913 C CA . LEU A 1 111 ? -5.112 4.081 0.658 1.00 79.31 111 LEU A CA 1
ATOM 914 C C . LEU A 1 111 ? -6.578 4.447 0.598 1.00 79.31 111 LEU A C 1
ATOM 916 O O . LEU A 1 111 ? -7.240 4.274 -0.427 1.00 79.31 111 LEU A O 1
ATOM 920 N N . ALA A 1 112 ? -7.042 5.014 1.705 1.00 79.38 112 ALA A N 1
ATOM 921 C CA . ALA A 1 112 ? -8.275 5.770 1.739 1.00 79.38 112 ALA A CA 1
ATOM 922 C C . ALA A 1 112 ? -8.092 7.131 1.049 1.00 79.38 112 ALA A C 1
ATOM 924 O O . ALA A 1 112 ? -6.982 7.580 0.758 1.00 79.38 112 ALA A O 1
ATOM 925 N N . GLU A 1 113 ? -9.199 7.844 0.854 1.00 71.00 113 GLU A N 1
ATOM 926 C CA . GLU A 1 113 ? -9.147 9.255 0.463 1.00 71.00 113 GLU A CA 1
ATOM 927 C C . GLU A 1 113 ? -8.491 10.126 1.543 1.00 71.00 113 GLU A C 1
ATOM 929 O O . GLU A 1 113 ? -7.809 11.100 1.220 1.00 71.00 113 GLU A O 1
ATOM 934 N N . SER A 1 114 ? -8.671 9.752 2.814 1.00 76.31 114 SER A N 1
ATOM 935 C CA . SER A 1 114 ? -8.095 10.439 3.965 1.00 76.31 114 SER A CA 1
ATOM 936 C C . SER A 1 114 ? -6.585 10.177 4.093 1.00 76.31 114 SER A C 1
ATOM 938 O O . SER A 1 114 ? -6.154 9.024 3.998 1.00 76.31 114 SER A O 1
ATOM 940 N N . PRO A 1 115 ? -5.767 11.213 4.369 1.00 75.31 115 PRO A N 1
ATOM 941 C CA . PRO A 1 115 ? -4.332 11.049 4.590 1.00 75.31 115 PRO A CA 1
ATOM 942 C C . PRO A 1 115 ? -4.026 10.042 5.705 1.00 75.31 115 PRO A C 1
ATOM 944 O O . PRO A 1 115 ? -4.755 9.967 6.696 1.00 75.31 115 PRO A O 1
ATOM 947 N N . LYS A 1 116 ? -2.928 9.287 5.557 1.00 80.12 116 LYS A N 1
ATOM 948 C CA . LYS A 1 116 ? -2.442 8.303 6.547 1.00 80.12 116 LYS A CA 1
ATOM 949 C C . LYS A 1 116 ? -3.464 7.232 6.952 1.00 80.12 116 LYS A C 1
ATOM 951 O O . LYS A 1 116 ? -3.347 6.641 8.023 1.00 80.12 116 LYS A O 1
ATOM 956 N N . THR A 1 117 ? -4.466 6.992 6.111 1.00 87.75 117 THR A N 1
ATOM 957 C CA . THR A 1 117 ? -5.517 6.011 6.376 1.00 87.75 117 THR A CA 1
ATOM 958 C C . THR A 1 117 ? -5.446 4.895 5.345 1.00 87.75 117 THR A C 1
ATOM 960 O O . THR A 1 117 ? -5.476 5.144 4.139 1.00 87.75 117 THR A O 1
ATOM 963 N N . TYR A 1 118 ? -5.371 3.662 5.827 1.00 90.12 118 TYR A N 1
ATOM 964 C CA . TYR A 1 118 ? -5.365 2.451 5.017 1.00 90.12 118 TYR A CA 1
ATOM 965 C C . TYR A 1 118 ? -6.740 1.803 5.081 1.00 90.12 118 TYR A C 1
ATOM 967 O O . TYR A 1 118 ? -7.334 1.747 6.149 1.00 90.12 118 TYR A O 1
ATOM 975 N N . ILE A 1 119 ? -7.239 1.282 3.970 1.00 90.00 119 ILE A N 1
ATOM 976 C CA . ILE A 1 119 ? -8.457 0.474 3.928 1.00 90.00 119 ILE A CA 1
ATOM 977 C C . ILE A 1 119 ? -8.144 -0.909 3.397 1.00 90.00 119 ILE A C 1
ATOM 979 O O . ILE A 1 119 ? -7.287 -1.060 2.523 1.00 90.00 119 ILE A O 1
ATOM 983 N N . THR A 1 120 ? -8.854 -1.921 3.879 1.00 90.25 120 THR A N 1
ATOM 984 C CA . THR A 1 120 ? -8.716 -3.259 3.312 1.00 90.25 120 THR A CA 1
ATOM 985 C C . THR A 1 120 ? -9.156 -3.280 1.857 1.00 90.25 120 THR A C 1
ATOM 987 O O . THR A 1 120 ? -10.191 -2.724 1.476 1.00 90.25 120 THR A O 1
ATOM 990 N N . LYS A 1 121 ? -8.343 -3.941 1.035 1.00 82.75 121 LYS A N 1
ATOM 991 C CA . LYS A 1 121 ? -8.617 -4.172 -0.383 1.00 82.75 121 LYS A CA 1
ATOM 992 C C . LYS A 1 121 ? -9.763 -5.162 -0.571 1.00 82.75 121 LYS A C 1
ATOM 994 O O . LYS A 1 121 ? -10.573 -4.996 -1.477 1.00 82.75 121 LYS A O 1
ATOM 999 N N . HIS A 1 122 ? -9.817 -6.172 0.293 1.00 84.38 122 HIS A N 1
ATOM 1000 C CA . HIS A 1 122 ? -10.881 -7.169 0.317 1.00 84.38 122 HIS A CA 1
ATOM 1001 C C . HIS A 1 122 ? -11.930 -6.802 1.363 1.00 84.38 122 HIS A C 1
ATOM 1003 O O . HIS A 1 122 ? -11.638 -6.107 2.343 1.00 84.38 122 HIS A O 1
ATOM 1009 N N . LEU A 1 123 ? -13.151 -7.274 1.135 1.00 86.12 123 LEU A N 1
ATOM 1010 C CA . LEU A 1 123 ? -14.226 -7.201 2.112 1.00 86.12 123 LEU A CA 1
ATOM 1011 C C . LEU A 1 123 ? -14.214 -8.474 2.961 1.00 86.12 123 LEU A C 1
ATOM 1013 O O . LEU A 1 123 ? -13.975 -9.567 2.452 1.00 86.12 123 LEU A O 1
ATOM 1017 N N . TYR A 1 124 ? -14.463 -8.310 4.252 1.00 85.88 124 TYR A N 1
ATOM 1018 C CA . TYR A 1 124 ? -14.382 -9.352 5.269 1.00 85.88 124 TYR A CA 1
ATOM 1019 C C . TYR A 1 124 ? -15.770 -9.637 5.865 1.00 85.88 124 TYR A C 1
ATOM 1021 O O . TYR A 1 124 ? -16.722 -8.881 5.637 1.00 85.88 124 TYR A O 1
ATOM 1029 N N . HIS A 1 125 ? -15.855 -10.733 6.630 1.00 81.75 125 HIS A N 1
ATOM 1030 C CA . HIS A 1 125 ? -17.081 -11.328 7.193 1.00 81.75 125 HIS A CA 1
ATOM 1031 C C . HIS A 1 125 ? -18.053 -11.898 6.156 1.00 81.75 125 HIS A C 1
ATOM 1033 O O . HIS A 1 125 ? -17.930 -11.636 4.958 1.00 81.75 125 HIS A O 1
ATOM 1039 N N . ASP A 1 126 ? -18.998 -12.721 6.618 1.00 62.16 126 ASP A N 1
ATOM 1040 C CA . ASP A 1 126 ? -19.922 -13.462 5.756 1.00 62.16 126 ASP A CA 1
ATOM 1041 C C . ASP A 1 126 ? -20.640 -12.527 4.768 1.00 62.16 126 ASP A C 1
ATOM 1043 O O . ASP A 1 126 ? -21.345 -11.584 5.142 1.00 62.16 126 ASP A O 1
ATOM 1047 N N . ASN A 1 127 ? -20.444 -12.817 3.477 1.00 68.62 127 ASN A N 1
ATOM 1048 C CA . ASN A 1 127 ? -20.893 -12.050 2.308 1.00 68.62 127 ASN A CA 1
ATOM 1049 C C . ASN A 1 127 ? -20.151 -10.730 2.020 1.00 68.62 127 ASN A C 1
ATOM 105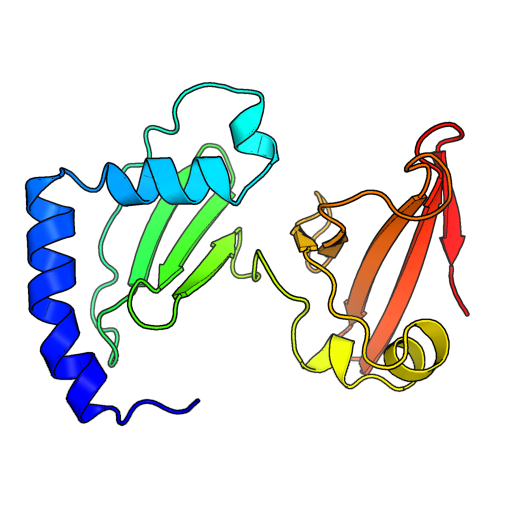1 O O . ASN A 1 127 ? -20.693 -9.885 1.309 1.00 68.62 127 ASN A O 1
ATOM 1055 N N . GLY A 1 128 ? -18.934 -10.534 2.540 1.00 68.69 128 GLY A N 1
ATOM 1056 C CA . GLY A 1 128 ? -18.081 -9.398 2.178 1.00 68.69 128 GLY A CA 1
ATOM 1057 C C . GLY A 1 128 ? -18.720 -8.054 2.523 1.00 68.69 128 GLY A C 1
ATOM 1058 O O . GLY A 1 128 ? -18.793 -7.159 1.687 1.00 68.69 128 GLY A O 1
ATOM 1059 N N . ARG A 1 129 ? -19.250 -7.916 3.739 1.00 84.62 129 ARG A N 1
ATOM 1060 C CA . ARG A 1 129 ? -20.006 -6.717 4.139 1.00 84.62 129 ARG A CA 1
ATOM 1061 C C . ARG A 1 129 ? -19.170 -5.678 4.863 1.00 84.62 129 ARG A C 1
ATOM 1063 O O . ARG A 1 129 ? -19.625 -4.546 5.005 1.00 84.62 129 ARG A O 1
ATOM 1070 N N . VAL A 1 130 ? -17.974 -6.051 5.297 1.00 90.38 130 VAL A N 1
ATOM 1071 C CA . VAL A 1 130 ? -17.151 -5.229 6.174 1.00 90.38 130 VAL A CA 1
ATOM 1072 C C . VAL A 1 130 ? -15.849 -4.844 5.490 1.00 90.38 130 VAL A C 1
ATOM 1074 O O . VAL A 1 130 ? -15.172 -5.679 4.895 1.00 90.38 130 VAL A O 1
ATOM 1077 N N . GLN A 1 131 ? -15.473 -3.579 5.620 1.00 92.38 131 GLN A N 1
ATOM 1078 C CA . GLN A 1 131 ? -14.151 -3.066 5.290 1.00 92.38 131 GLN A CA 1
ATOM 1079 C C . GLN A 1 131 ? -13.513 -2.505 6.556 1.00 92.38 131 GLN A C 1
ATOM 1081 O O . GLN A 1 131 ? -14.180 -1.811 7.323 1.00 92.38 131 GLN A O 1
ATOM 1086 N N . TYR A 1 132 ? -12.226 -2.773 6.760 1.00 93.75 132 TYR A N 1
ATOM 1087 C CA . TYR A 1 132 ? -11.483 -2.159 7.857 1.00 93.75 132 TYR A CA 1
ATOM 1088 C C . TYR A 1 132 ? -10.729 -0.930 7.372 1.00 93.75 132 TYR A C 1
ATOM 1090 O O . TYR A 1 132 ? -10.103 -0.971 6.314 1.00 93.75 132 TYR A O 1
ATOM 1098 N N . GLU A 1 133 ? -10.783 0.145 8.155 1.00 93.69 133 GLU A N 1
ATOM 1099 C CA . GLU A 1 133 ? -9.974 1.349 7.991 1.00 93.69 133 GLU A CA 1
ATOM 1100 C C . GLU A 1 133 ? -8.971 1.429 9.158 1.00 93.69 133 GLU A C 1
ATOM 1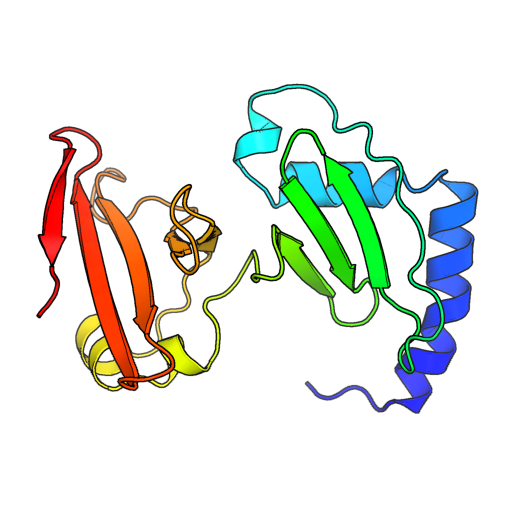102 O O . GLU A 1 133 ? -9.340 1.266 10.320 1.00 93.69 133 GLU A O 1
ATOM 1107 N N . PHE A 1 134 ? -7.700 1.683 8.863 1.00 93.75 134 PHE A N 1
ATOM 1108 C CA . PHE A 1 134 ? -6.613 1.783 9.833 1.00 93.75 134 PHE A CA 1
ATOM 1109 C C . PHE A 1 134 ? -5.977 3.161 9.733 1.00 93.75 134 PHE A C 1
ATOM 1111 O O . PHE A 1 134 ? -5.507 3.557 8.667 1.00 93.75 134 PHE A O 1
ATOM 1118 N N . TYR A 1 135 ? -5.919 3.871 10.852 1.00 92.88 135 TYR A N 1
ATOM 1119 C CA . TYR A 1 135 ? -5.256 5.163 10.956 1.00 92.88 135 TYR A CA 1
ATOM 1120 C C . TYR A 1 135 ? -4.259 5.136 12.107 1.00 92.88 135 TYR A C 1
ATOM 1122 O O . TYR A 1 135 ? -4.629 4.837 13.242 1.00 92.88 135 TYR A O 1
ATOM 1130 N N . PHE A 1 136 ? -3.006 5.483 11.827 1.00 90.12 136 PHE A N 1
ATOM 1131 C CA . PHE A 1 136 ? -1.962 5.555 12.843 1.00 90.12 136 PHE A CA 1
ATOM 1132 C C . PHE A 1 136 ? -1.480 6.991 13.016 1.00 90.12 136 PHE A C 1
ATOM 1134 O O . PHE A 1 136 ? -1.024 7.626 12.064 1.00 90.12 136 PHE A O 1
ATOM 1141 N N . ASN A 1 137 ? -1.569 7.500 14.244 1.00 90.19 137 ASN A N 1
ATOM 1142 C CA . ASN A 1 137 ? -0.986 8.782 14.604 1.00 90.19 137 ASN A CA 1
ATOM 1143 C C . ASN A 1 137 ? 0.453 8.571 15.094 1.00 90.19 137 ASN A C 1
ATOM 1145 O O . ASN A 1 137 ? 0.678 8.041 16.182 1.00 90.19 137 ASN A O 1
ATOM 1149 N N . ASP A 1 138 ? 1.424 9.019 14.297 1.00 85.44 138 ASP A N 1
ATOM 1150 C CA . ASP A 1 138 ? 2.850 8.879 14.606 1.00 85.44 138 ASP A CA 1
ATOM 1151 C C . ASP A 1 138 ? 3.300 9.661 15.847 1.00 85.44 138 ASP A C 1
ATOM 1153 O O . ASP A 1 138 ? 4.265 9.241 16.492 1.00 85.44 138 ASP A O 1
ATOM 1157 N N . GLU A 1 139 ? 2.627 10.768 16.175 1.00 88.44 139 GLU A N 1
ATOM 1158 C CA . GLU A 1 139 ? 2.952 11.646 17.307 1.00 88.44 139 GLU A CA 1
ATOM 1159 C C . GLU A 1 139 ? 2.473 11.034 18.622 1.00 88.44 139 GLU A C 1
ATOM 1161 O O . GLU A 1 139 ? 3.229 10.947 19.585 1.00 88.44 139 GLU A O 1
ATOM 1166 N N . THR A 1 140 ? 1.228 10.553 18.650 1.00 90.12 140 THR A N 1
ATOM 1167 C CA . THR A 1 140 ? 0.625 9.967 19.857 1.00 90.12 140 THR A CA 1
ATOM 1168 C C . THR A 1 140 ? 0.818 8.456 19.960 1.00 90.12 140 THR A C 1
ATOM 1170 O O . THR A 1 140 ? 0.396 7.856 20.945 1.00 90.12 140 THR A O 1
ATOM 1173 N N . LYS A 1 141 ? 1.426 7.827 18.943 1.00 87.69 141 LYS A N 1
ATOM 1174 C CA . LYS A 1 141 ? 1.559 6.364 18.797 1.00 87.69 141 LYS A CA 1
ATOM 1175 C C . LYS A 1 141 ? 0.226 5.623 18.939 1.00 87.69 141 LYS A C 1
ATOM 1177 O O . LYS A 1 141 ? 0.177 4.480 19.389 1.00 87.69 141 LYS A O 1
ATOM 1182 N N . CYS A 1 142 ? -0.860 6.279 18.539 1.00 91.38 142 CYS A N 1
ATOM 1183 C CA . CYS A 1 142 ? -2.211 5.762 18.681 1.00 91.38 142 CYS A CA 1
ATOM 1184 C C . CYS A 1 142 ? -2.694 5.164 17.359 1.00 91.38 142 CYS A C 1
ATOM 1186 O O . CYS A 1 142 ? -2.727 5.848 16.331 1.00 91.38 142 CYS A O 1
ATOM 1188 N N . LEU A 1 143 ? -3.096 3.895 17.407 1.00 93.75 143 LEU A N 1
ATOM 1189 C CA . LEU A 1 143 ? -3.785 3.222 16.317 1.00 93.75 143 LEU A CA 1
ATOM 1190 C C . LEU A 1 143 ? -5.295 3.359 16.511 1.00 93.75 143 LEU A C 1
ATOM 1192 O O . LEU A 1 143 ? -5.818 3.057 17.579 1.00 93.75 143 LEU A O 1
ATOM 1196 N N . ARG A 1 144 ? -5.993 3.764 15.454 1.00 94.69 144 ARG A N 1
ATOM 1197 C CA . ARG A 1 144 ? -7.450 3.705 15.354 1.00 94.69 144 ARG A CA 1
ATOM 1198 C C . ARG A 1 144 ? -7.825 2.707 14.274 1.00 94.69 144 ARG A C 1
ATOM 1200 O O . ARG A 1 144 ? -7.310 2.778 13.158 1.00 94.69 144 ARG A O 1
ATOM 1207 N N . ILE A 1 145 ? -8.730 1.801 14.616 1.00 94.94 145 ILE A N 1
ATOM 1208 C CA . ILE A 1 145 ? -9.250 0.777 13.715 1.00 94.94 145 ILE A CA 1
ATOM 1209 C C . ILE A 1 145 ? -10.751 1.004 13.604 1.00 94.94 145 ILE A C 1
ATOM 1211 O O . ILE A 1 145 ? -11.442 1.049 14.618 1.00 94.94 145 ILE A O 1
ATOM 1215 N N . ILE A 1 146 ? -11.255 1.178 12.389 1.00 94.81 146 ILE A N 1
ATOM 1216 C CA . ILE A 1 146 ? -12.676 1.388 12.126 1.00 94.81 146 ILE A CA 1
ATOM 1217 C C . ILE A 1 146 ? -13.186 0.218 11.303 1.00 94.81 146 ILE A C 1
ATOM 1219 O O . ILE A 1 146 ? -12.670 -0.081 10.231 1.00 94.81 146 ILE A O 1
ATOM 1223 N N . GLU A 1 147 ? -14.225 -0.427 11.803 1.00 94.06 147 GLU A N 1
ATOM 1224 C CA . GLU A 1 147 ? -15.049 -1.349 11.050 1.00 94.06 147 GLU A CA 1
ATOM 1225 C C . GLU A 1 147 ? -16.136 -0.567 10.312 1.00 94.06 147 GLU A C 1
ATOM 1227 O O . GLU A 1 147 ? -16.943 0.121 10.937 1.00 94.06 147 GLU A O 1
ATOM 1232 N N . ARG A 1 148 ? -16.166 -0.662 8.981 1.00 91.50 148 ARG A N 1
ATOM 1233 C CA . ARG A 1 148 ? -17.190 -0.038 8.142 1.00 91.50 148 ARG A CA 1
ATOM 1234 C C . ARG A 1 148 ? -18.061 -1.097 7.483 1.00 91.50 148 ARG A C 1
ATOM 1236 O O . ARG A 1 148 ? -17.567 -1.928 6.723 1.00 91.50 148 ARG A O 1
ATOM 1243 N N . HIS A 1 149 ? -19.366 -1.009 7.702 1.00 90.44 149 HIS A N 1
ATOM 1244 C CA . HIS A 1 149 ? -20.360 -1.857 7.047 1.00 90.44 149 HIS A CA 1
ATOM 1245 C C . HIS A 1 149 ? -20.747 -1.229 5.709 1.00 90.44 149 HIS A C 1
ATOM 1247 O O . HIS A 1 149 ? -21.378 -0.179 5.668 1.00 90.44 149 HIS A O 1
ATOM 1253 N N . ILE A 1 150 ? -20.364 -1.846 4.591 1.00 84.75 150 ILE A N 1
ATOM 1254 C CA . ILE A 1 150 ? -20.484 -1.246 3.249 1.00 84.75 150 ILE A CA 1
ATOM 1255 C C . ILE A 1 150 ? -21.944 -0.988 2.840 1.00 84.75 150 ILE A C 1
ATOM 1257 O O . ILE A 1 150 ? -22.213 -0.044 2.104 1.00 84.75 150 ILE A O 1
ATOM 1261 N N . HIS A 1 151 ? -22.892 -1.789 3.335 1.00 84.94 151 HIS A N 1
ATOM 1262 C CA . HIS A 1 151 ? -24.308 -1.664 2.973 1.00 84.94 151 HIS A CA 1
ATOM 1263 C C . HIS A 1 151 ? -25.023 -0.540 3.732 1.00 84.94 151 HIS A C 1
ATOM 1265 O O . HIS A 1 151 ? -25.791 0.207 3.135 1.00 84.94 151 HIS A O 1
ATOM 1271 N N . THR A 1 152 ? -24.784 -0.424 5.040 1.00 87.94 152 THR A N 1
ATOM 1272 C CA . THR A 1 152 ? -25.419 0.592 5.898 1.00 87.94 152 THR A CA 1
ATOM 1273 C C . THR A 1 152 ? -24.587 1.867 6.001 1.00 87.94 152 THR A C 1
ATOM 1275 O O . THR A 1 152 ? -25.078 2.898 6.450 1.00 87.94 152 THR A O 1
ATOM 1278 N N . ASN A 1 153 ? -23.324 1.807 5.574 1.00 84.94 153 ASN A N 1
ATOM 1279 C CA . ASN A 1 153 ? -22.302 2.824 5.790 1.00 84.94 153 ASN A CA 1
ATOM 1280 C C . ASN A 1 153 ? -22.028 3.128 7.278 1.00 84.94 153 ASN A C 1
ATOM 1282 O O . ASN A 1 153 ? -21.393 4.136 7.593 1.00 84.94 153 ASN A O 1
ATOM 1286 N N . GLU A 1 154 ? -22.479 2.264 8.190 1.00 89.31 154 GLU A N 1
ATOM 1287 C CA . GLU A 1 154 ? -22.210 2.396 9.619 1.00 89.31 154 GLU A CA 1
ATOM 1288 C C . GLU A 1 154 ? -20.730 2.155 9.909 1.00 89.31 154 GLU A C 1
ATOM 1290 O O . GLU A 1 154 ? -20.074 1.320 9.277 1.00 89.31 154 GLU A O 1
ATOM 1295 N N . LYS A 1 155 ? -20.203 2.919 10.869 1.00 92.38 155 LYS A N 1
ATOM 1296 C CA . LYS A 1 155 ? -18.799 2.890 11.270 1.00 92.38 155 LYS A CA 1
ATOM 1297 C C . LYS A 1 155 ? -18.695 2.644 12.766 1.00 92.38 155 LYS A C 1
ATOM 1299 O O . LYS A 1 155 ? -19.243 3.410 13.555 1.00 92.38 155 LYS A O 1
ATOM 1304 N N . PHE A 1 156 ? -17.930 1.629 13.142 1.00 92.69 156 PHE A N 1
ATOM 1305 C CA . PHE A 1 156 ? -17.670 1.266 14.529 1.00 92.69 156 PHE A CA 1
ATOM 1306 C C . PHE A 1 156 ? -16.168 1.294 14.774 1.00 92.69 156 PHE A C 1
ATOM 1308 O O . PHE A 1 156 ? -15.410 0.628 14.074 1.00 92.69 156 PHE A O 1
ATOM 1315 N N . GLN A 1 157 ? -15.715 2.073 15.754 1.00 93.81 157 GLN A N 1
ATOM 1316 C CA . GLN A 1 157 ? -14.317 2.001 16.161 1.00 93.81 157 GLN A CA 1
ATOM 1317 C C . GLN A 1 157 ? -14.105 0.718 16.971 1.00 93.81 157 GLN A C 1
ATOM 1319 O O . GLN A 1 157 ? -14.818 0.470 17.944 1.00 93.81 157 GLN A O 1
ATOM 1324 N N . LEU A 1 158 ? -13.136 -0.095 16.559 1.00 87.12 158 LEU A N 1
ATOM 1325 C CA . LEU A 1 158 ? -12.737 -1.284 17.293 1.00 87.12 158 LEU A CA 1
ATOM 1326 C C . LEU A 1 158 ? -11.762 -0.882 18.399 1.00 87.12 158 LEU A C 1
ATOM 1328 O O . LEU A 1 158 ? -10.567 -0.730 18.152 1.00 87.12 158 LEU A O 1
ATOM 1332 N N . ILE A 1 159 ? -12.335 -0.776 19.603 1.00 71.69 159 ILE A N 1
ATOM 1333 C CA . ILE A 1 159 ? -11.728 -0.372 20.883 1.00 71.69 159 ILE A CA 1
ATOM 1334 C C . ILE A 1 159 ? -11.313 1.112 20.915 1.00 71.69 159 ILE A C 1
ATOM 1336 O O . ILE A 1 159 ? -10.642 1.630 19.991 1.00 71.69 159 ILE A O 1
#

pLDDT: mean 82.07, std 10.8, range [37.78, 94.94]

Mean predicted aligned error: 9.96 Å

Solvent-accessible surface area (backbone atoms only — not comparable to full-atom values): 9313 Å² total; per-residue (Å²): 135,86,74,57,68,73,57,52,66,62,49,40,61,59,53,53,51,54,35,58,76,52,73,42,46,69,56,27,52,49,46,35,72,71,37,67,80,38,67,81,56,69,84,62,82,57,69,68,40,73,57,81,92,50,98,78,66,33,44,34,36,27,62,54,91,95,44,42,36,38,35,26,76,74,81,71,44,38,26,49,72,88,39,60,44,44,50,73,56,65,81,52,64,72,28,69,69,43,33,71,76,52,50,87,68,83,56,51,25,31,75,46,95,54,85,73,26,37,25,43,70,59,56,41,67,93,89,50,41,31,34,46,36,42,36,64,40,84,88,76,72,43,77,45,39,33,45,31,33,71,87,79,67,46,75,44,70,63,122

Secondary structure (DSSP, 8-state):
----HHHHHHHHHHHHHHHHHTTTHHHHHHHHHH-HHHHTS-------EEPSS-TT--EEEEEETTEEEEEETTTTEEEETTEEEEE--HHHHTSHHHHHHHTT---EEEE-SSTTEEEESS-BTTTT-EEEEEEEETTTTEEEEEEEETTT--EEE--

Radius of gyration: 17.61 Å; Cα contacts (8 Å, |Δi|>4): 255; chains: 1; bounding box: 51×28×45 Å

Foldseek 3Di:
DDDPLVVLVVVQVVVVVVCVVVQNLVVQVVCCVQPVVNVVPDRDPWNWDQDPPDPSSQWIWTDDPPWIWIARNSVRFTDINRHTQFWDDPLQQVDPLNCVPPNNDTFGWDDDPDPQKIKGPFADDDPSQWIWIWHADPVVSDIWIWIAGNPVRDIDTRD